Protein AF-A0A965YV04-F1 (afdb_monomer_lite)

Foldseek 3Di:
DPPPVVVVVVVLVVVLVVLVVVLVVCCVVQVVHDCPVSVVSVVVNVCVVVVDDPPQPADPVLVVLQVVQVVCVVVVNLPDARPPQDPPHPCSVVSVVSNVVSQLVVVVVVQVVVCVVCVVVVNPDDDDDPVHRD

Radius of gyration: 28.56 Å; chains: 1; bounding box: 57×32×83 Å

pL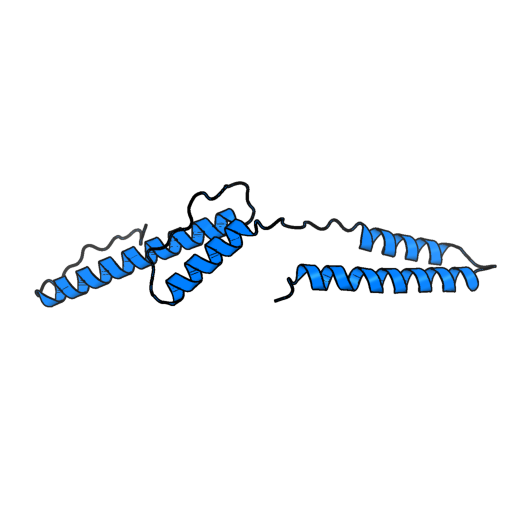DDT: mean 79.26, std 15.1, range [35.72, 96.94]

Secondary structure (DSSP, 8-state):
---HHHHHHHHHHHHHHHHHHHHHHHHHHTTTS-THHHHHHHHHHHHHHHS--------HHHHHHHHHHHHHHHTT-------S--TTSTTHHHHHHHHHHHHHHHHHHHHHHHHHHHHHTT-------TT---

Sequence (134 aa):
MKNSQTRYNAYNLPFLGVMLVLIAVNCFIDFEGSFATSTLLFGVAAGSFFGSRKTMQCDVELYEKTLRVIQEAARGNLEPRIVNIDPNQPMAQIALGINDLLDQMEALMRETKTSIESASQGKTYRNIFNEGFR

Structure (mmCIF, N/CA/C/O backbone):
data_AF-A0A965YV04-F1
#
_entry.id   AF-A0A965YV04-F1
#
loop_
_atom_site.group_PDB
_atom_site.id
_atom_site.type_symbol
_atom_site.label_atom_id
_atom_site.label_alt_id
_atom_site.label_comp_id
_atom_site.label_asym_id
_atom_site.label_entity_id
_atom_site.label_seq_id
_atom_site.pdbx_PDB_ins_code
_atom_site.Cartn_x
_atom_site.Cartn_y
_atom_site.Cartn_z
_atom_site.occupancy
_atom_site.B_iso_or_equiv
_atom_site.auth_seq_id
_atom_site.auth_comp_id
_atom_site.auth_asym_id
_atom_site.auth_atom_id
_atom_site.pdbx_PDB_model_num
ATOM 1 N N . MET A 1 1 ? -5.643 5.157 -18.660 1.00 41.78 1 MET A N 1
ATOM 2 C CA . MET A 1 1 ? -4.490 6.078 -18.518 1.00 41.78 1 MET A CA 1
ATOM 3 C C . MET A 1 1 ? -3.279 5.417 -19.168 1.00 41.78 1 MET A C 1
ATOM 5 O O . MET A 1 1 ? -2.952 4.304 -18.783 1.00 41.78 1 MET A O 1
ATOM 9 N N . LYS A 1 2 ? -2.677 6.010 -20.211 1.00 35.72 2 LYS A N 1
ATOM 10 C CA . LYS A 1 2 ? -1.498 5.418 -20.877 1.00 35.72 2 LYS A CA 1
ATOM 11 C C . LYS A 1 2 ? -0.319 5.420 -19.900 1.00 35.72 2 LYS A C 1
ATOM 13 O O . LYS A 1 2 ? 0.084 6.484 -19.440 1.00 35.72 2 LYS A O 1
ATOM 18 N N . ASN A 1 3 ? 0.187 4.227 -19.589 1.00 39.62 3 ASN A N 1
ATOM 19 C CA . ASN A 1 3 ? 1.297 3.982 -18.669 1.00 39.62 3 ASN A CA 1
ATOM 20 C C . ASN A 1 3 ? 2.505 4.861 -19.047 1.00 39.62 3 ASN A C 1
ATOM 22 O O . ASN A 1 3 ? 2.871 4.927 -20.222 1.00 39.62 3 ASN A O 1
ATOM 26 N N . SER A 1 4 ? 3.128 5.537 -18.082 1.00 41.19 4 SER A N 1
ATOM 27 C CA . SER A 1 4 ? 4.279 6.437 -18.268 1.00 41.19 4 SER A CA 1
ATOM 28 C C . SER A 1 4 ? 5.412 5.787 -19.070 1.00 41.19 4 SER A C 1
ATOM 30 O O . SER A 1 4 ? 6.068 6.443 -19.881 1.00 41.19 4 SER A O 1
ATOM 32 N N . GLN A 1 5 ? 5.563 4.466 -18.934 1.00 45.22 5 GLN A N 1
ATOM 33 C CA . GLN A 1 5 ? 6.513 3.665 -19.706 1.00 45.22 5 GLN A CA 1
ATOM 34 C C . GLN A 1 5 ? 6.214 3.663 -21.218 1.00 45.22 5 GLN A C 1
ATOM 36 O O . GLN A 1 5 ? 7.139 3.693 -22.026 1.00 45.22 5 GLN A O 1
ATOM 41 N N . THR A 1 6 ? 4.939 3.719 -21.626 1.00 49.91 6 THR A N 1
ATOM 42 C CA . THR A 1 6 ? 4.550 3.806 -23.049 1.00 49.91 6 THR A CA 1
ATOM 43 C C . THR A 1 6 ? 4.870 5.169 -23.663 1.00 49.91 6 THR A C 1
ATOM 45 O O . THR A 1 6 ? 5.286 5.228 -24.818 1.00 49.91 6 THR A O 1
ATOM 48 N N . ARG A 1 7 ? 4.760 6.264 -22.892 1.00 46.56 7 ARG A N 1
ATOM 49 C CA . ARG A 1 7 ? 5.158 7.609 -23.353 1.00 46.56 7 ARG A CA 1
ATOM 50 C C . ARG A 1 7 ? 6.676 7.734 -23.488 1.00 46.56 7 ARG A C 1
ATOM 52 O O . ARG A 1 7 ? 7.143 8.318 -24.458 1.00 46.56 7 ARG A O 1
ATOM 59 N N . TYR A 1 8 ? 7.433 7.140 -22.563 1.00 51.31 8 TYR A N 1
ATOM 60 C CA . TYR A 1 8 ? 8.893 7.090 -22.648 1.00 51.31 8 TYR A CA 1
ATOM 61 C C . TYR A 1 8 ? 9.357 6.205 -23.822 1.00 51.31 8 TYR A C 1
ATOM 63 O O . TYR A 1 8 ? 10.241 6.566 -24.588 1.00 51.31 8 TYR A O 1
ATOM 71 N N . ASN A 1 9 ? 8.722 5.061 -24.077 1.00 54.66 9 ASN A N 1
ATOM 72 C CA . ASN A 1 9 ? 9.116 4.254 -25.234 1.00 54.66 9 ASN A CA 1
ATOM 73 C C . ASN A 1 9 ? 8.852 4.976 -26.576 1.00 54.66 9 ASN A C 1
ATOM 75 O O . ASN A 1 9 ? 9.635 4.841 -27.513 1.00 54.66 9 ASN A O 1
ATOM 79 N N . ALA A 1 10 ? 7.810 5.812 -26.640 1.00 57.81 10 ALA A N 1
ATOM 80 C CA . ALA A 1 10 ? 7.433 6.547 -27.844 1.00 57.81 10 ALA A CA 1
ATOM 81 C C . ALA A 1 10 ? 8.387 7.691 -28.242 1.00 57.81 10 ALA A C 1
ATOM 83 O O . ALA A 1 10 ? 8.405 8.018 -29.421 1.00 57.81 10 ALA A O 1
ATOM 84 N N . TYR A 1 11 ? 9.182 8.288 -27.334 1.00 64.56 11 TYR A N 1
ATOM 85 C CA . TYR A 1 11 ? 10.153 9.338 -27.722 1.00 64.56 11 TYR A CA 1
ATOM 86 C C . TYR A 1 11 ? 11.467 8.764 -28.279 1.00 64.56 11 TYR A C 1
ATOM 88 O O . TYR A 1 11 ? 12.195 9.461 -28.982 1.00 64.56 11 TYR A O 1
ATOM 96 N N . ASN A 1 12 ? 11.767 7.490 -28.011 1.00 62.81 12 ASN A N 1
ATOM 97 C CA . ASN A 1 12 ? 12.993 6.860 -28.501 1.00 62.81 12 ASN A CA 1
ATOM 98 C C . ASN A 1 12 ? 12.968 6.650 -30.021 1.00 62.81 12 ASN A C 1
ATOM 100 O O . ASN A 1 12 ? 13.993 6.791 -30.680 1.00 62.81 12 ASN A O 1
ATOM 104 N N . LEU A 1 13 ? 11.788 6.372 -30.584 1.00 67.12 13 LEU A N 1
ATOM 105 C CA . LEU A 1 13 ? 11.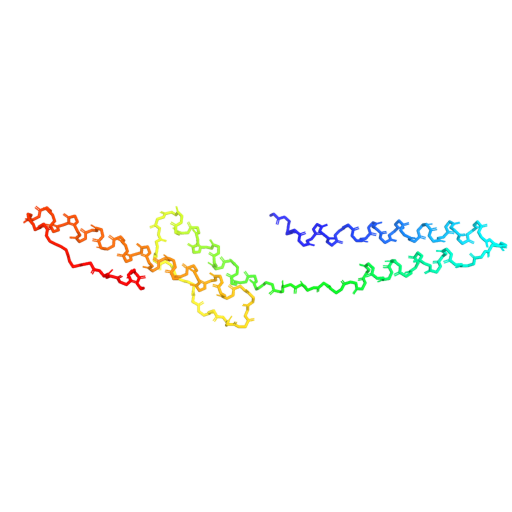591 6.200 -32.022 1.00 67.12 13 LEU A CA 1
ATOM 106 C C . LEU A 1 13 ? 11.859 7.492 -32.832 1.00 67.12 13 LEU A C 1
ATOM 108 O O . LEU A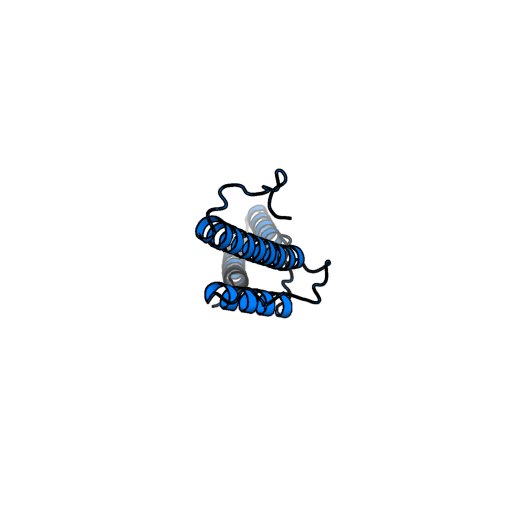 1 13 ? 12.652 7.433 -33.772 1.00 67.12 13 LEU A O 1
ATOM 112 N N . PRO A 1 14 ? 11.295 8.669 -32.479 1.00 72.94 14 PRO A N 1
ATOM 113 C CA . PRO A 1 14 ? 11.637 9.920 -33.150 1.00 72.94 14 PRO A CA 1
ATOM 114 C C . PRO A 1 14 ? 13.074 10.368 -32.855 1.00 72.94 14 PRO A C 1
ATOM 116 O O . PRO A 1 14 ? 13.718 10.909 -33.748 1.00 72.94 14 PRO A O 1
ATOM 119 N N . PHE A 1 15 ? 13.616 10.106 -31.658 1.00 73.50 15 PHE A N 1
ATOM 120 C CA . PHE A 1 15 ? 15.011 10.435 -31.331 1.00 73.50 15 PHE A CA 1
ATOM 121 C C . PHE A 1 15 ? 16.015 9.675 -32.215 1.00 73.50 15 PHE A C 1
ATOM 123 O O . PHE A 1 15 ? 16.951 10.274 -32.745 1.00 73.50 15 PHE A O 1
ATOM 130 N N . LEU A 1 16 ? 15.785 8.377 -32.442 1.00 73.00 16 LEU A N 1
ATOM 131 C CA . LEU A 1 16 ? 16.607 7.556 -33.335 1.00 73.00 16 LEU A CA 1
ATOM 132 C C . LEU A 1 16 ? 16.487 8.024 -34.794 1.00 73.00 16 LEU A C 1
ATOM 134 O O . LEU A 1 16 ? 17.494 8.114 -35.494 1.00 73.00 16 LEU A O 1
ATOM 138 N N . GLY A 1 17 ? 15.279 8.406 -35.224 1.00 78.88 17 GLY A N 1
ATOM 139 C CA . GLY A 1 17 ? 15.048 9.000 -36.544 1.00 78.88 17 GLY A CA 1
ATOM 140 C C . GLY A 1 17 ? 15.845 10.289 -36.770 1.00 78.88 17 GLY A C 1
ATOM 141 O O . GLY A 1 17 ? 16.504 10.427 -37.797 1.00 78.88 17 GLY A O 1
ATOM 142 N N . VAL A 1 18 ? 15.856 11.205 -35.795 1.00 81.69 18 VAL A N 1
ATOM 143 C CA . VAL A 1 18 ? 16.636 12.455 -35.874 1.00 81.69 18 VAL A CA 1
ATOM 144 C C . VAL A 1 18 ? 18.143 12.174 -35.917 1.00 81.69 18 VAL A C 1
ATOM 146 O O . VAL A 1 18 ? 18.851 12.785 -36.717 1.00 81.69 18 VAL A O 1
ATOM 149 N N . MET A 1 19 ? 18.639 11.223 -35.119 1.00 76.81 19 MET A N 1
ATOM 150 C CA . MET A 1 19 ? 20.059 10.843 -35.131 1.00 76.81 19 MET A CA 1
ATOM 151 C C . MET A 1 19 ? 20.499 10.236 -36.470 1.00 76.81 19 MET A C 1
ATOM 153 O O . MET A 1 19 ? 21.566 10.589 -36.968 1.00 76.81 19 MET A O 1
ATOM 157 N N . LEU A 1 20 ? 19.679 9.385 -37.096 1.00 79.19 20 LEU A N 1
ATOM 158 C CA . LEU A 1 20 ? 19.986 8.819 -38.416 1.00 79.19 20 LEU A CA 1
ATOM 159 C C . LEU A 1 20 ? 20.035 9.886 -39.517 1.00 79.19 20 LEU A C 1
ATOM 161 O O . LEU A 1 20 ? 20.921 9.837 -40.368 1.00 79.19 20 LEU A O 1
ATOM 165 N N . VAL A 1 21 ? 19.127 10.867 -39.483 1.00 83.50 21 VAL A N 1
ATOM 166 C CA . VAL A 1 21 ? 19.137 11.990 -40.435 1.00 83.50 21 VAL A CA 1
ATOM 167 C C . VAL A 1 21 ? 20.405 12.827 -40.272 1.00 83.50 21 VAL A C 1
ATOM 169 O O . VAL A 1 21 ? 21.048 13.151 -41.266 1.00 83.50 21 VAL A O 1
ATOM 172 N N . LEU A 1 22 ? 20.814 13.128 -39.035 1.00 78.88 22 LEU A N 1
ATOM 173 C CA . LEU A 1 22 ? 22.053 13.866 -38.776 1.00 78.88 22 LEU A CA 1
ATOM 174 C C . LEU A 1 22 ? 23.289 13.099 -39.263 1.00 78.88 22 LEU A C 1
ATOM 176 O O . LEU A 1 22 ? 24.161 13.703 -39.882 1.00 78.88 22 LEU A O 1
ATOM 180 N N . ILE A 1 23 ? 23.353 11.783 -39.048 1.00 79.44 23 ILE A N 1
ATOM 181 C CA . ILE A 1 23 ? 24.451 10.943 -39.553 1.00 79.44 23 ILE A CA 1
ATOM 182 C C . ILE A 1 23 ? 24.489 10.960 -41.090 1.00 79.44 23 ILE A C 1
ATOM 184 O O . ILE A 1 23 ? 25.557 11.142 -41.667 1.00 79.44 23 ILE A O 1
ATOM 188 N N . ALA A 1 24 ? 23.340 10.832 -41.763 1.00 79.94 24 ALA A N 1
ATOM 189 C CA . ALA A 1 24 ? 23.265 10.857 -43.226 1.00 79.94 24 ALA A CA 1
ATOM 190 C C . ALA A 1 24 ? 23.688 12.213 -43.821 1.00 79.94 24 ALA A C 1
ATOM 192 O O . ALA A 1 24 ? 24.411 12.249 -44.815 1.00 79.94 24 ALA A O 1
ATOM 193 N N . VAL A 1 25 ? 23.284 13.322 -43.192 1.00 81.12 25 VAL A N 1
ATOM 194 C CA . VAL A 1 25 ? 23.680 14.678 -43.607 1.00 81.12 25 VAL A CA 1
ATOM 195 C C . VAL A 1 25 ? 25.184 14.891 -43.433 1.00 81.12 25 VAL A C 1
ATOM 197 O O . VAL A 1 25 ? 25.826 15.386 -44.355 1.00 81.12 25 VAL A O 1
ATOM 200 N N . ASN A 1 26 ? 25.766 14.472 -42.303 1.00 72.25 26 ASN A N 1
ATOM 201 C CA . ASN A 1 26 ? 27.218 14.567 -42.099 1.00 72.25 26 ASN A CA 1
ATOM 202 C C . ASN A 1 26 ? 27.980 13.691 -43.106 1.00 72.25 26 ASN A C 1
ATOM 204 O O . ASN A 1 26 ? 28.939 14.153 -43.707 1.00 72.25 26 ASN A O 1
ATOM 208 N N . CYS A 1 27 ? 27.502 12.477 -43.393 1.00 71.38 27 CYS A N 1
ATOM 209 C CA . CYS A 1 27 ? 28.124 11.595 -44.383 1.00 71.38 27 CYS A CA 1
ATOM 210 C C . CYS A 1 27 ? 28.095 12.173 -45.814 1.00 71.38 27 CYS A C 1
ATOM 212 O O . CYS A 1 27 ? 29.011 11.922 -46.592 1.00 71.38 27 CYS A O 1
ATOM 214 N N . PHE A 1 28 ? 27.073 12.968 -46.155 1.00 73.62 28 PHE A N 1
ATOM 215 C CA . PHE A 1 28 ? 26.982 13.654 -47.448 1.00 73.62 28 PHE A CA 1
ATOM 216 C C . PHE A 1 28 ? 27.903 14.882 -47.543 1.00 73.62 28 PHE A C 1
ATOM 218 O O . PHE A 1 28 ? 28.458 15.148 -48.606 1.00 73.62 28 PHE A O 1
ATOM 225 N N . ILE A 1 29 ? 28.068 15.630 -46.447 1.00 72.50 29 ILE A N 1
ATOM 226 C CA . ILE A 1 29 ? 28.917 16.834 -46.394 1.00 72.50 29 ILE A CA 1
ATOM 227 C C . ILE A 1 29 ? 30.408 16.464 -46.291 1.00 72.50 29 ILE A C 1
ATOM 229 O O . ILE A 1 29 ? 31.243 17.111 -46.917 1.00 72.50 29 ILE A O 1
ATOM 233 N N . ASP A 1 30 ? 30.745 15.397 -45.565 1.00 61.91 30 ASP A N 1
ATOM 234 C CA . ASP A 1 30 ? 32.123 14.973 -45.278 1.00 61.91 30 ASP A CA 1
ATOM 235 C C . ASP A 1 30 ? 32.748 14.086 -46.380 1.00 61.91 30 ASP A C 1
ATOM 237 O O . ASP A 1 30 ? 33.687 13.342 -46.103 1.00 61.91 30 ASP A O 1
ATOM 241 N N . PHE A 1 31 ? 32.291 14.152 -47.639 1.00 59.53 31 PHE A N 1
ATOM 242 C CA . PHE A 1 31 ? 32.813 13.302 -48.732 1.00 59.53 31 PHE A CA 1
ATOM 243 C C . PHE A 1 31 ? 3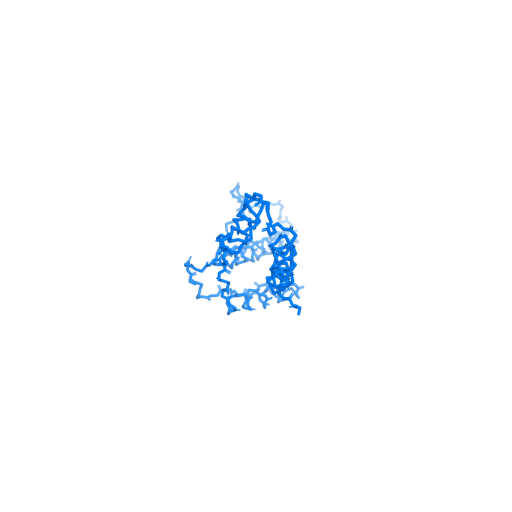4.328 13.501 -49.021 1.00 59.53 31 PHE A C 1
ATOM 245 O O . PHE A 1 31 ? 34.943 12.655 -49.663 1.00 59.53 31 PHE A O 1
ATOM 252 N N . GLU A 1 32 ? 34.953 14.558 -48.479 1.00 58.12 32 GLU A N 1
ATOM 253 C CA . GLU A 1 32 ? 36.419 14.764 -48.413 1.00 58.12 32 GLU A CA 1
ATOM 254 C C . GLU A 1 32 ? 36.962 14.991 -46.973 1.00 58.12 32 GLU A C 1
ATOM 256 O O . GLU A 1 32 ? 38.145 15.278 -46.785 1.00 58.12 32 GLU A O 1
ATOM 261 N N . GLY A 1 33 ? 36.116 14.887 -45.939 1.00 61.19 33 GLY A N 1
ATOM 262 C CA . GLY A 1 33 ? 36.400 15.285 -44.551 1.00 61.19 33 GLY A CA 1
ATOM 263 C C . GLY A 1 33 ? 36.778 14.146 -43.589 1.00 61.19 33 GLY A C 1
ATOM 264 O O . GLY A 1 33 ? 36.800 12.966 -43.931 1.00 61.19 33 GLY A O 1
ATOM 265 N N . SER A 1 34 ? 37.087 14.502 -42.334 1.00 64.12 34 SER A N 1
ATOM 266 C CA . SER A 1 34 ? 37.470 13.546 -41.281 1.00 64.12 34 SER A CA 1
ATOM 267 C C . SER A 1 34 ? 36.257 12.794 -40.718 1.00 64.12 34 SER A C 1
ATOM 269 O O . SER A 1 34 ? 35.367 13.392 -40.122 1.00 64.12 34 SER A O 1
ATOM 271 N N . PHE A 1 35 ? 36.278 11.459 -40.798 1.00 65.69 35 PHE A N 1
ATOM 272 C CA . PHE A 1 35 ? 35.219 10.535 -40.344 1.00 65.69 35 PHE A CA 1
ATOM 273 C C . PHE A 1 35 ? 34.920 10.559 -38.819 1.00 65.69 35 PHE A C 1
ATOM 275 O O . PHE A 1 35 ? 34.051 9.836 -38.313 1.00 65.69 35 PHE A O 1
ATOM 282 N N . ALA A 1 36 ? 35.641 11.380 -38.050 1.00 72.81 36 ALA A N 1
ATOM 283 C CA . ALA A 1 36 ? 35.562 11.435 -36.592 1.00 72.81 36 ALA A CA 1
ATOM 284 C C . ALA A 1 36 ? 34.184 11.891 -36.065 1.00 72.81 36 ALA A C 1
ATOM 286 O O . ALA A 1 36 ? 33.691 11.343 -35.077 1.00 72.81 36 ALA A O 1
ATOM 287 N N . THR A 1 37 ? 33.538 12.852 -36.733 1.00 70.31 37 THR A N 1
ATOM 288 C CA . THR A 1 37 ? 32.225 13.412 -36.347 1.00 70.31 37 THR A CA 1
ATOM 289 C C . THR A 1 37 ? 31.109 12.369 -36.451 1.00 70.31 37 THR A C 1
ATOM 291 O O . THR A 1 37 ? 30.337 12.177 -35.509 1.00 70.31 37 THR A O 1
ATOM 294 N N . SER A 1 38 ? 31.079 11.626 -37.558 1.00 70.19 38 SER A N 1
ATOM 295 C CA . SER A 1 38 ? 30.098 10.566 -37.817 1.00 70.19 38 SER A CA 1
ATOM 296 C C . SER A 1 38 ? 30.230 9.393 -36.837 1.00 70.19 38 SER A C 1
ATOM 298 O O . SER A 1 38 ? 29.226 8.869 -36.348 1.00 70.19 38 SER A O 1
ATOM 300 N N . THR A 1 39 ? 31.464 9.025 -36.474 1.00 73.81 39 THR A N 1
ATOM 301 C CA . THR A 1 39 ? 31.732 7.942 -35.509 1.00 73.81 39 THR A CA 1
ATOM 302 C C . THR A 1 39 ? 31.237 8.293 -34.100 1.00 73.81 39 THR A C 1
ATOM 304 O O . THR A 1 39 ? 30.641 7.452 -33.422 1.00 73.81 39 THR A O 1
ATOM 307 N N . LEU A 1 40 ? 31.425 9.545 -33.664 1.00 77.12 40 LEU A N 1
ATOM 308 C CA . LEU A 1 40 ? 30.940 10.019 -32.364 1.00 77.12 40 LEU A CA 1
ATOM 309 C C . LEU A 1 40 ? 29.408 10.012 -32.279 1.00 77.12 40 LEU A C 1
ATOM 311 O O . LEU A 1 40 ? 28.856 9.529 -31.289 1.00 77.12 40 LEU A O 1
ATOM 315 N N . LEU A 1 41 ? 28.715 10.486 -33.321 1.00 76.69 41 LEU A N 1
ATOM 316 C CA . LEU A 1 41 ? 27.246 10.482 -33.365 1.00 76.69 41 LEU A CA 1
ATOM 317 C C . LEU A 1 41 ? 26.674 9.060 -33.316 1.00 76.69 41 LEU A C 1
ATOM 319 O O . LEU A 1 41 ? 25.706 8.810 -32.595 1.00 76.69 41 LEU A O 1
ATOM 323 N N . PHE A 1 42 ? 27.303 8.112 -34.015 1.00 78.50 42 PHE A N 1
ATOM 324 C CA . PHE A 1 42 ? 26.907 6.707 -33.957 1.00 78.50 42 PHE A CA 1
ATOM 325 C C . PHE A 1 42 ? 27.088 6.116 -32.550 1.00 78.50 42 PHE A C 1
ATOM 327 O O . PHE A 1 42 ? 26.190 5.438 -32.050 1.00 78.50 42 PHE A O 1
ATOM 334 N N . GLY A 1 43 ? 28.202 6.423 -31.875 1.00 79.25 43 GLY A N 1
ATOM 335 C CA . GLY A 1 43 ? 28.453 5.993 -30.495 1.00 79.25 43 GLY A CA 1
ATOM 336 C C . GLY A 1 43 ? 27.412 6.521 -29.500 1.00 79.25 43 GLY A C 1
ATOM 337 O O . GLY A 1 43 ? 26.919 5.765 -28.661 1.00 79.25 43 GLY A O 1
ATOM 338 N N . VAL A 1 44 ? 27.012 7.791 -29.630 1.00 79.31 44 VAL A N 1
ATOM 339 C CA . VAL A 1 44 ? 25.958 8.402 -28.797 1.00 79.31 44 VAL A CA 1
ATOM 340 C C . VAL A 1 44 ? 24.589 7.776 -29.076 1.00 79.31 44 VAL A C 1
ATOM 342 O O . VAL A 1 44 ? 23.844 7.484 -28.134 1.00 79.31 44 VAL A O 1
ATOM 345 N N . ALA A 1 45 ? 24.258 7.524 -30.346 1.00 76.38 45 ALA A N 1
ATOM 346 C CA . ALA A 1 45 ? 23.009 6.870 -30.731 1.00 76.38 45 ALA A CA 1
ATOM 347 C C . ALA A 1 45 ? 22.941 5.425 -30.204 1.00 76.38 45 ALA A C 1
ATOM 349 O O . ALA A 1 45 ? 21.946 5.039 -29.585 1.00 76.38 45 ALA A O 1
ATOM 350 N N . ALA A 1 46 ? 24.018 4.652 -30.371 1.00 75.00 46 ALA A N 1
ATOM 351 C CA . ALA A 1 46 ? 24.118 3.281 -29.879 1.00 75.00 46 ALA A CA 1
ATOM 352 C C . ALA A 1 46 ? 24.045 3.218 -28.344 1.00 75.00 46 ALA A C 1
ATOM 354 O O . ALA A 1 46 ? 23.286 2.415 -27.801 1.00 75.00 46 ALA A O 1
ATOM 355 N N . GLY A 1 47 ? 24.759 4.103 -27.640 1.00 75.44 47 GLY A N 1
ATOM 356 C CA . GLY A 1 47 ? 24.730 4.186 -26.177 1.00 75.44 47 GLY A CA 1
ATOM 357 C C . GLY A 1 47 ? 23.360 4.588 -25.622 1.00 75.44 47 GLY A C 1
ATOM 358 O O . GLY A 1 47 ? 22.905 4.021 -24.630 1.00 75.44 47 GLY A O 1
ATOM 359 N N . SER A 1 48 ? 22.656 5.500 -26.298 1.00 71.81 48 SER A N 1
ATOM 360 C CA . SER A 1 48 ? 21.292 5.903 -25.921 1.00 71.81 48 SER A CA 1
ATOM 361 C C . SER A 1 48 ? 20.266 4.785 -26.147 1.00 71.81 48 SER A C 1
ATOM 363 O O . SER A 1 48 ? 19.269 4.712 -25.431 1.00 71.81 48 SER A O 1
ATOM 365 N N . PHE A 1 49 ? 20.509 3.900 -27.120 1.00 69.00 49 PHE A N 1
ATOM 366 C CA . PHE A 1 49 ? 19.622 2.778 -27.435 1.00 69.00 49 PHE A CA 1
ATOM 367 C C . PHE A 1 49 ? 19.876 1.541 -26.559 1.00 69.00 49 PHE A C 1
ATOM 369 O O . PHE A 1 49 ? 18.925 0.894 -26.125 1.00 69.00 49 PHE A O 1
ATOM 376 N N . PHE A 1 50 ? 21.144 1.238 -26.259 1.00 66.19 50 PHE A N 1
ATOM 377 C CA . PHE A 1 50 ? 21.547 0.114 -25.401 1.00 66.19 50 PHE A CA 1
ATOM 378 C C . PHE A 1 50 ? 21.620 0.456 -23.908 1.00 66.19 50 PHE A C 1
ATOM 380 O O . PHE A 1 50 ? 21.842 -0.443 -23.095 1.00 66.19 50 PHE A O 1
ATOM 387 N N . GLY A 1 51 ? 21.416 1.722 -23.527 1.00 63.06 51 GLY A N 1
ATOM 388 C CA . GLY A 1 51 ? 21.305 2.153 -22.136 1.00 63.06 51 GLY A CA 1
ATOM 389 C C . GLY A 1 51 ? 20.316 1.271 -21.374 1.00 63.06 51 GLY A C 1
ATOM 390 O O . GLY A 1 51 ? 19.109 1.312 -21.617 1.00 63.06 51 GLY A O 1
ATOM 391 N N . SER A 1 52 ? 20.859 0.430 -20.490 1.00 54.44 52 SER A N 1
ATOM 392 C CA . SER A 1 52 ? 20.164 -0.684 -19.846 1.00 54.44 52 SER A CA 1
ATOM 393 C C . SER A 1 52 ? 18.906 -0.209 -19.118 1.00 54.44 52 SER A C 1
ATOM 395 O O . SER A 1 52 ? 18.964 0.401 -18.047 1.00 54.44 52 SER A O 1
ATOM 397 N N . ARG A 1 53 ? 17.740 -0.474 -19.713 1.00 56.31 53 ARG A N 1
ATOM 398 C CA . ARG A 1 53 ? 16.455 -0.220 -19.068 1.00 56.31 53 ARG A CA 1
ATOM 399 C C . ARG A 1 53 ? 16.234 -1.315 -18.041 1.00 56.31 53 ARG A C 1
ATOM 401 O O . ARG A 1 53 ? 15.874 -2.434 -18.394 1.00 56.31 53 ARG A O 1
ATOM 408 N N . LYS A 1 54 ? 16.373 -0.986 -16.757 1.00 51.34 54 LYS A N 1
ATOM 409 C CA . LYS A 1 54 ? 15.741 -1.785 -15.704 1.00 51.34 54 LYS A CA 1
ATOM 410 C C . LYS A 1 54 ? 14.230 -1.593 -15.821 1.00 51.34 54 LYS A C 1
ATOM 412 O O . LYS A 1 54 ? 13.644 -0.726 -15.180 1.00 51.34 54 LYS A O 1
ATOM 417 N N . THR A 1 55 ? 13.598 -2.353 -16.708 1.00 54.19 55 THR A N 1
ATOM 418 C CA . THR A 1 55 ? 12.144 -2.448 -16.757 1.00 54.19 55 THR A CA 1
ATOM 419 C C . THR A 1 55 ? 11.710 -3.293 -15.570 1.00 54.19 55 THR A C 1
ATOM 421 O O . THR A 1 55 ? 11.912 -4.505 -15.561 1.00 54.19 55 THR A O 1
ATOM 424 N N . MET A 1 56 ? 11.163 -2.646 -14.546 1.00 56.06 56 MET A N 1
ATOM 425 C CA . MET A 1 56 ? 10.498 -3.333 -13.444 1.00 56.06 56 MET A CA 1
ATOM 426 C C . MET A 1 56 ? 9.253 -3.995 -14.041 1.00 56.06 56 MET A C 1
ATOM 428 O O . MET A 1 56 ? 8.313 -3.300 -14.432 1.00 56.06 56 MET A O 1
ATOM 432 N N . GLN A 1 57 ? 9.288 -5.318 -14.215 1.00 63.47 57 GLN A N 1
ATOM 433 C CA . GLN A 1 57 ? 8.111 -6.082 -14.614 1.00 63.47 57 GLN A CA 1
ATOM 434 C C . GLN A 1 57 ? 7.127 -6.029 -13.446 1.00 63.47 57 GLN A C 1
ATOM 436 O O . GLN A 1 57 ? 7.329 -6.672 -12.422 1.00 63.47 57 GLN A O 1
ATOM 441 N N . CYS A 1 58 ? 6.122 -5.166 -13.560 1.00 65.00 58 CYS A N 1
ATOM 442 C CA . CYS A 1 58 ? 5.069 -5.064 -12.564 1.00 65.00 58 CYS A CA 1
ATOM 443 C C . CYS A 1 58 ? 4.014 -6.116 -12.898 1.00 65.00 58 CYS A C 1
ATOM 445 O O . CYS A 1 58 ? 3.504 -6.119 -14.021 1.00 65.00 58 CYS A O 1
ATOM 447 N N . ASP A 1 59 ? 3.714 -7.002 -11.952 1.00 80.06 59 ASP A N 1
ATOM 448 C CA . ASP A 1 59 ? 2.614 -7.943 -12.118 1.00 80.06 59 ASP A CA 1
ATOM 449 C C . ASP A 1 59 ? 1.289 -7.169 -12.153 1.00 80.06 59 ASP A C 1
ATOM 451 O O . ASP A 1 59 ? 0.939 -6.439 -11.219 1.00 80.06 59 ASP A O 1
ATOM 455 N N . VAL A 1 60 ? 0.574 -7.305 -13.269 1.00 85.81 60 VAL A N 1
ATOM 456 C CA . VAL A 1 60 ? -0.705 -6.631 -13.504 1.00 85.81 60 VAL A CA 1
ATOM 457 C C . VAL A 1 60 ? -1.758 -7.150 -12.528 1.00 85.81 60 VAL A C 1
ATOM 459 O O . VAL A 1 60 ? -2.563 -6.362 -12.034 1.00 85.81 60 VAL A O 1
ATOM 462 N N . GLU A 1 61 ? -1.718 -8.439 -12.183 1.00 88.19 61 GLU A N 1
ATOM 463 C CA . GLU A 1 61 ? -2.699 -9.038 -11.280 1.00 88.19 61 GLU A CA 1
ATOM 464 C C . GLU A 1 61 ? -2.560 -8.474 -9.860 1.00 88.19 61 GLU A C 1
ATOM 466 O O . GLU A 1 61 ? -3.544 -8.028 -9.258 1.00 88.19 61 GLU A O 1
ATOM 471 N N . LEU A 1 62 ? -1.334 -8.438 -9.327 1.00 90.12 62 LEU A N 1
ATOM 472 C CA . LEU A 1 62 ? -1.073 -7.872 -8.004 1.00 90.12 62 LEU A CA 1
ATOM 473 C C . LEU A 1 62 ? -1.394 -6.372 -7.956 1.00 90.12 62 LEU A C 1
ATOM 475 O O . LEU A 1 62 ? -1.955 -5.892 -6.965 1.00 90.12 62 LEU A O 1
ATOM 479 N N . TYR A 1 63 ? -1.097 -5.634 -9.030 1.00 90.81 63 TYR A N 1
ATOM 480 C CA . TYR A 1 63 ? -1.466 -4.224 -9.153 1.00 90.81 63 TYR A CA 1
ATOM 481 C C . TYR A 1 63 ? -2.984 -4.018 -9.060 1.00 90.81 63 TYR A C 1
ATOM 483 O O . TYR A 1 63 ? -3.444 -3.195 -8.266 1.00 90.81 63 TYR A O 1
ATOM 491 N N . GLU A 1 64 ? -3.771 -4.776 -9.826 1.00 92.06 64 GLU A N 1
ATOM 492 C CA . GLU A 1 64 ? -5.231 -4.650 -9.834 1.00 92.06 64 GLU A CA 1
ATOM 493 C C . GLU A 1 64 ? -5.855 -5.031 -8.487 1.00 92.06 64 GLU A C 1
ATOM 495 O O . GLU A 1 64 ? -6.740 -4.322 -7.996 1.00 92.06 64 GLU A O 1
ATOM 500 N N . LYS A 1 65 ? -5.361 -6.100 -7.846 1.00 93.12 65 LYS A N 1
ATOM 501 C CA . LYS A 1 65 ? -5.790 -6.491 -6.492 1.00 93.12 65 LYS A CA 1
ATOM 502 C C . LYS A 1 65 ? -5.508 -5.387 -5.478 1.00 93.12 65 LYS A C 1
ATOM 504 O O . LYS A 1 65 ? -6.406 -5.002 -4.731 1.00 93.12 65 LYS A O 1
ATOM 509 N N . THR A 1 66 ? -4.290 -4.847 -5.489 1.00 94.31 66 THR A N 1
ATOM 510 C CA . THR A 1 66 ? -3.881 -3.763 -4.584 1.00 94.31 66 THR A CA 1
ATOM 511 C C . THR A 1 66 ? -4.746 -2.523 -4.795 1.00 94.31 66 THR A C 1
ATOM 513 O O . THR A 1 66 ? -5.248 -1.939 -3.836 1.00 94.31 66 THR A O 1
ATOM 516 N N . LEU A 1 67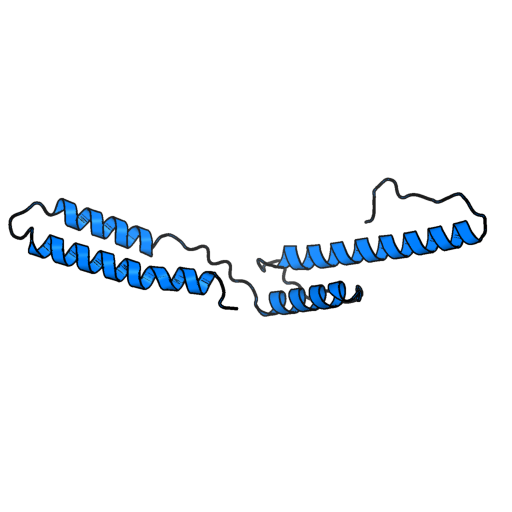 ? -4.992 -2.152 -6.055 1.00 95.00 67 LEU A N 1
ATOM 517 C CA . LEU A 1 67 ? -5.837 -1.011 -6.394 1.00 95.00 67 LEU A CA 1
ATOM 518 C C . LEU A 1 67 ? -7.275 -1.196 -5.892 1.00 95.00 67 LEU A C 1
ATOM 520 O O . LEU A 1 67 ? -7.849 -0.256 -5.343 1.00 95.00 67 LEU A O 1
ATOM 524 N N . ARG A 1 68 ? -7.849 -2.396 -6.043 1.00 95.56 68 ARG A N 1
ATOM 525 C CA . ARG A 1 68 ? -9.194 -2.708 -5.539 1.00 95.56 68 ARG A CA 1
ATOM 526 C C . ARG A 1 68 ? -9.270 -2.565 -4.019 1.00 95.56 68 ARG A C 1
ATOM 528 O O . ARG A 1 68 ? -10.202 -1.938 -3.529 1.00 95.56 68 ARG A O 1
ATOM 535 N N . VAL A 1 69 ? -8.300 -3.114 -3.288 1.00 96.62 69 VAL A N 1
ATOM 536 C CA . VAL A 1 69 ? -8.267 -3.027 -1.818 1.00 96.62 69 VAL A CA 1
ATOM 537 C C . VAL A 1 69 ? -8.192 -1.570 -1.359 1.00 96.62 69 VAL A C 1
ATOM 539 O O . VAL A 1 69 ? -8.961 -1.162 -0.496 1.00 96.62 69 VAL A O 1
ATOM 542 N N . ILE A 1 70 ? -7.355 -0.750 -2.001 1.00 96.19 70 ILE A N 1
ATOM 543 C CA . ILE A 1 70 ? -7.265 0.686 -1.697 1.00 96.19 70 ILE A CA 1
ATOM 544 C C . ILE A 1 70 ? -8.592 1.409 -1.978 1.00 96.19 70 ILE A C 1
ATOM 546 O O . ILE A 1 70 ? -8.996 2.275 -1.206 1.00 96.19 70 ILE A O 1
ATOM 550 N N . GLN A 1 71 ? -9.287 1.070 -3.067 1.00 96.94 71 GLN A N 1
ATOM 551 C CA . GLN A 1 71 ? -10.587 1.670 -3.390 1.00 96.94 71 GLN A CA 1
ATOM 552 C C . GLN A 1 71 ? -11.669 1.319 -2.364 1.00 96.94 71 GLN A C 1
ATOM 554 O O . GLN A 1 71 ? -12.482 2.177 -2.026 1.00 96.94 71 GLN A O 1
ATOM 559 N N . GLU A 1 72 ? -11.674 0.086 -1.862 1.00 96.81 72 GLU A N 1
ATOM 560 C CA . GLU A 1 72 ? -12.584 -0.333 -0.795 1.00 96.81 72 GLU A CA 1
ATOM 561 C C . GLU A 1 72 ? -12.247 0.362 0.530 1.00 96.81 72 GLU A C 1
ATOM 563 O O . GLU A 1 72 ? -13.137 0.934 1.163 1.00 96.81 72 GLU A O 1
ATOM 568 N N . ALA A 1 73 ? -10.962 0.449 0.881 1.00 95.69 73 ALA A N 1
ATOM 569 C CA . ALA A 1 73 ? -10.509 1.181 2.061 1.00 95.69 73 ALA A CA 1
ATOM 570 C C . ALA A 1 73 ? -10.895 2.668 2.003 1.00 95.69 73 ALA A C 1
ATOM 572 O O . ALA A 1 73 ? -11.376 3.228 2.986 1.00 95.69 73 ALA A O 1
ATOM 573 N N . ALA A 1 74 ? -10.786 3.301 0.830 1.00 94.94 74 ALA A N 1
ATOM 574 C CA . ALA A 1 74 ? -11.214 4.685 0.617 1.00 94.94 74 ALA A CA 1
ATOM 575 C C . ALA A 1 74 ? -12.730 4.893 0.802 1.00 94.94 74 ALA A C 1
ATOM 577 O O . ALA A 1 74 ? -13.171 6.010 1.070 1.00 94.94 74 ALA A O 1
ATOM 578 N N . ARG A 1 75 ? -13.533 3.830 0.676 1.00 96.31 75 ARG A N 1
ATOM 579 C CA . ARG A 1 75 ? -14.979 3.830 0.961 1.00 96.31 75 ARG A CA 1
ATOM 580 C C . ARG A 1 75 ? -15.301 3.476 2.417 1.00 96.31 75 ARG A C 1
ATOM 582 O O . ARG A 1 75 ? -16.474 3.402 2.768 1.00 96.31 75 ARG A O 1
ATOM 589 N N . GLY A 1 76 ? -14.283 3.267 3.252 1.00 92.50 76 GLY A N 1
ATOM 590 C CA . GLY A 1 76 ? -14.423 2.879 4.655 1.00 92.50 76 GLY A CA 1
ATOM 591 C C . GLY A 1 76 ? -14.511 1.369 4.888 1.00 92.50 76 GLY A C 1
ATOM 592 O O . GLY A 1 76 ? -14.689 0.953 6.029 1.00 92.50 76 GLY A O 1
ATOM 593 N N . ASN A 1 77 ? -14.373 0.546 3.844 1.00 94.69 77 ASN A N 1
ATOM 594 C CA . ASN A 1 77 ? -14.308 -0.904 3.983 1.00 94.69 77 ASN A CA 1
ATOM 595 C C . ASN A 1 77 ? -12.849 -1.344 4.177 1.00 94.69 77 ASN A C 1
ATOM 597 O O . ASN A 1 77 ? -12.099 -1.481 3.211 1.00 94.69 77 ASN A O 1
ATOM 601 N N . LEU A 1 78 ? -12.451 -1.545 5.434 1.00 93.50 78 LEU A N 1
ATOM 602 C CA . LEU A 1 78 ? -11.084 -1.920 5.813 1.00 93.50 78 LEU A CA 1
ATOM 603 C C . LEU A 1 78 ? -10.883 -3.433 5.952 1.00 93.50 78 LEU A C 1
ATOM 605 O O . LEU A 1 78 ? -9.804 -3.847 6.347 1.00 93.50 78 LEU A O 1
ATOM 609 N N . GLU A 1 79 ? -11.882 -4.263 5.654 1.00 93.06 79 GLU A N 1
ATOM 610 C CA . GLU A 1 79 ? -11.777 -5.728 5.753 1.00 93.06 79 GLU A CA 1
ATOM 611 C C . GLU A 1 79 ? -10.971 -6.397 4.619 1.00 93.06 79 GLU A C 1
ATOM 613 O O . GLU A 1 79 ? -10.316 -7.409 4.877 1.00 93.06 79 GLU A O 1
ATOM 618 N N . PRO A 1 80 ? -10.975 -5.900 3.362 1.00 95.19 80 PRO A N 1
ATOM 619 C CA . PRO A 1 80 ? -10.257 -6.557 2.280 1.00 95.19 80 PRO A CA 1
ATOM 620 C C . PRO A 1 80 ? -8.754 -6.653 2.549 1.00 95.19 80 PRO A C 1
ATOM 622 O O . PRO A 1 80 ? -8.113 -5.701 2.996 1.00 95.19 80 PRO A O 1
ATOM 625 N N . ARG A 1 81 ? -8.173 -7.809 2.221 1.00 95.12 81 ARG A N 1
ATOM 626 C CA . ARG A 1 81 ? -6.733 -8.068 2.315 1.00 95.12 81 ARG A CA 1
ATOM 627 C C . ARG A 1 81 ? -6.195 -8.594 0.995 1.00 95.12 81 ARG A C 1
ATOM 629 O O . ARG A 1 81 ? -6.873 -9.322 0.266 1.00 95.12 81 ARG A O 1
ATOM 636 N N . ILE A 1 82 ? -4.956 -8.228 0.695 1.00 94.62 82 ILE A N 1
ATOM 637 C CA . ILE A 1 82 ? -4.222 -8.723 -0.465 1.00 94.62 82 ILE A CA 1
ATOM 638 C C . ILE A 1 82 ? -3.568 -10.046 -0.056 1.00 94.62 82 ILE A C 1
ATOM 640 O O . ILE A 1 82 ? -2.675 -10.066 0.785 1.00 94.62 82 ILE A O 1
ATOM 644 N N . VAL A 1 83 ? -4.032 -11.159 -0.623 1.00 92.25 83 VAL A N 1
ATOM 645 C CA . VAL A 1 83 ? -3.561 -12.517 -0.292 1.00 92.25 83 VAL A CA 1
ATOM 646 C C . VAL A 1 83 ? -2.814 -13.152 -1.463 1.00 92.25 83 VAL A C 1
ATOM 648 O O . VAL A 1 83 ? -2.955 -12.709 -2.604 1.00 92.25 83 VAL A O 1
ATOM 651 N N . ASN A 1 84 ? -2.057 -14.220 -1.186 1.00 90.75 84 ASN A N 1
ATOM 652 C CA . ASN A 1 84 ? -1.246 -14.949 -2.171 1.00 90.75 84 ASN A CA 1
ATOM 653 C C . ASN A 1 84 ? -0.236 -14.040 -2.896 1.00 90.75 84 ASN A C 1
ATOM 655 O O . ASN A 1 84 ? -0.159 -14.032 -4.122 1.00 90.75 84 ASN A O 1
ATOM 659 N N . ILE A 1 85 ? 0.508 -13.246 -2.123 1.00 89.62 85 ILE A N 1
ATOM 660 C CA . ILE A 1 85 ? 1.548 -12.349 -2.635 1.00 89.62 85 ILE A CA 1
ATOM 661 C C . ILE A 1 85 ? 2.830 -13.165 -2.845 1.00 89.62 85 ILE A C 1
ATOM 663 O O . ILE A 1 85 ? 3.352 -13.743 -1.892 1.00 89.62 85 ILE A O 1
ATOM 667 N N . ASP A 1 86 ? 3.350 -13.205 -4.073 1.00 86.94 86 ASP A N 1
ATOM 668 C CA . ASP A 1 86 ? 4.661 -13.801 -4.353 1.00 86.94 86 ASP A CA 1
ATOM 669 C C . ASP A 1 86 ? 5.773 -12.825 -3.922 1.00 86.94 86 ASP A C 1
ATOM 671 O O . ASP A 1 86 ? 5.860 -11.725 -4.477 1.00 86.94 86 ASP A O 1
ATOM 675 N N . PRO A 1 87 ? 6.641 -13.191 -2.959 1.00 83.44 87 PRO A N 1
ATOM 676 C CA . PRO A 1 87 ? 7.688 -12.307 -2.441 1.00 83.44 87 PRO A CA 1
ATOM 677 C C . PRO A 1 87 ? 8.728 -11.895 -3.492 1.00 83.44 87 PRO A C 1
ATOM 679 O O . PRO A 1 87 ? 9.435 -10.908 -3.289 1.00 83.44 87 PRO A O 1
ATOM 682 N N . ASN A 1 88 ? 8.826 -12.614 -4.614 1.00 84.00 88 ASN A N 1
ATOM 683 C CA . ASN A 1 88 ? 9.758 -12.285 -5.693 1.00 84.00 88 ASN A CA 1
ATOM 684 C C . ASN A 1 88 ? 9.243 -11.161 -6.602 1.00 84.00 88 ASN A C 1
ATOM 686 O O . ASN A 1 88 ? 9.995 -10.640 -7.431 1.00 84.00 88 ASN A O 1
ATOM 690 N N . GLN A 1 89 ? 7.971 -10.776 -6.469 1.00 83.12 89 GLN A N 1
ATOM 691 C CA . GLN A 1 89 ? 7.395 -9.734 -7.301 1.00 83.12 89 GLN A CA 1
ATOM 692 C C . GLN A 1 89 ? 7.821 -8.339 -6.832 1.00 83.12 89 GLN A C 1
ATOM 694 O O . GLN A 1 89 ? 7.773 -8.039 -5.637 1.00 83.12 89 GLN A O 1
ATOM 699 N N . PRO A 1 90 ? 8.141 -7.414 -7.756 1.00 82.75 90 PRO A N 1
ATOM 700 C CA . PRO A 1 90 ? 8.605 -6.080 -7.376 1.00 82.75 90 PRO A CA 1
ATOM 701 C C . PRO A 1 90 ? 7.592 -5.257 -6.559 1.00 82.75 90 PRO A C 1
ATOM 703 O O . PRO A 1 90 ? 7.986 -4.349 -5.833 1.00 82.75 90 PRO A O 1
ATOM 706 N N . MET A 1 91 ? 6.295 -5.569 -6.668 1.00 86.50 91 MET A N 1
ATOM 707 C CA . MET A 1 91 ? 5.203 -4.887 -5.958 1.00 86.50 91 MET A CA 1
ATOM 708 C C . MET A 1 91 ? 4.827 -5.574 -4.628 1.00 86.50 91 MET A C 1
ATOM 710 O O . MET A 1 91 ? 3.999 -5.052 -3.884 1.00 86.50 91 MET A O 1
ATOM 714 N N . ALA A 1 92 ? 5.435 -6.719 -4.297 1.00 90.88 92 ALA A N 1
ATOM 715 C CA . ALA A 1 92 ? 5.072 -7.524 -3.130 1.00 90.88 92 ALA A CA 1
ATOM 716 C C . ALA A 1 92 ? 5.177 -6.746 -1.814 1.00 90.88 92 ALA A C 1
ATOM 718 O O . ALA A 1 92 ? 4.262 -6.781 -0.996 1.00 90.88 92 ALA A O 1
ATOM 719 N N . GLN A 1 93 ? 6.255 -5.977 -1.642 1.00 91.81 93 GLN A N 1
ATOM 720 C CA . GLN A 1 93 ? 6.461 -5.157 -0.444 1.00 91.81 93 GLN A CA 1
ATOM 721 C C . GLN A 1 93 ? 5.390 -4.074 -0.288 1.00 91.81 93 GLN A C 1
ATOM 723 O O . GLN A 1 93 ? 4.989 -3.763 0.828 1.00 91.81 93 GLN A O 1
ATOM 728 N N . ILE A 1 94 ? 4.897 -3.522 -1.401 1.00 92.62 94 ILE A N 1
ATOM 729 C CA . ILE A 1 94 ? 3.827 -2.523 -1.367 1.00 92.62 94 ILE A CA 1
ATOM 730 C C . ILE A 1 94 ? 2.514 -3.189 -0.963 1.00 92.62 94 ILE A C 1
ATOM 732 O O . ILE A 1 94 ? 1.818 -2.673 -0.098 1.00 92.62 94 ILE A O 1
ATOM 736 N N . ALA A 1 95 ? 2.190 -4.346 -1.543 1.00 94.06 95 ALA A N 1
ATOM 737 C CA . ALA A 1 95 ? 0.987 -5.088 -1.181 1.00 94.06 95 ALA A CA 1
ATOM 738 C C . ALA A 1 95 ? 0.974 -5.494 0.305 1.00 94.06 95 ALA A C 1
ATOM 740 O O . ALA A 1 95 ? -0.039 -5.313 0.977 1.00 94.06 95 ALA A O 1
ATOM 741 N N . LEU A 1 96 ? 2.106 -5.976 0.829 1.00 94.88 96 LEU A N 1
ATOM 742 C CA . LEU A 1 96 ? 2.259 -6.293 2.251 1.00 94.88 96 LEU A CA 1
ATOM 743 C C . LEU A 1 96 ? 2.105 -5.044 3.126 1.00 94.88 96 LEU A C 1
ATOM 745 O O . LEU A 1 96 ? 1.281 -5.042 4.031 1.00 94.88 96 LEU A O 1
ATOM 749 N N . GLY A 1 97 ? 2.790 -3.948 2.787 1.00 94.69 97 GLY A N 1
ATOM 750 C CA . GLY A 1 97 ? 2.683 -2.697 3.542 1.00 94.69 97 GLY A CA 1
ATOM 751 C C . GLY A 1 97 ? 1.274 -2.090 3.546 1.00 94.69 97 GLY A C 1
ATOM 752 O O . GLY A 1 97 ? 0.893 -1.436 4.513 1.00 94.69 97 GLY A O 1
ATOM 753 N N . ILE A 1 98 ? 0.472 -2.318 2.497 1.00 95.88 98 ILE A N 1
ATOM 754 C CA . ILE A 1 98 ? -0.945 -1.928 2.491 1.00 95.88 98 ILE A CA 1
ATOM 755 C C . ILE A 1 98 ? -1.756 -2.779 3.472 1.00 95.88 98 ILE A C 1
ATOM 757 O O . ILE A 1 98 ? -2.569 -2.214 4.196 1.00 95.88 98 ILE A O 1
ATOM 761 N N . ASN A 1 99 ? -1.543 -4.097 3.530 1.00 95.38 99 ASN A N 1
ATOM 762 C CA . ASN A 1 99 ? -2.215 -4.936 4.527 1.00 95.38 99 ASN A CA 1
ATOM 763 C C . ASN A 1 99 ? -1.861 -4.492 5.953 1.00 95.38 99 ASN A C 1
ATOM 765 O O . ASN A 1 99 ? -2.773 -4.253 6.741 1.00 95.38 99 ASN A O 1
ATOM 769 N N . ASP A 1 100 ? -0.571 -4.291 6.239 1.00 94.88 100 ASP A N 1
ATOM 770 C CA . ASP A 1 100 ? -0.095 -3.866 7.562 1.00 94.88 100 ASP A CA 1
ATOM 771 C C . ASP A 1 100 ? -0.719 -2.522 7.978 1.00 94.88 100 ASP A C 1
ATOM 773 O O . ASP A 1 100 ? -1.133 -2.332 9.122 1.00 94.88 100 ASP A O 1
ATOM 777 N N . LEU A 1 101 ? -0.845 -1.583 7.034 1.00 94.56 101 LEU A N 1
ATOM 778 C CA . LEU A 1 101 ? -1.509 -0.302 7.274 1.00 94.56 101 LEU A CA 1
ATOM 779 C C . LEU A 1 101 ? -2.988 -0.484 7.632 1.00 94.56 101 LEU A C 1
ATOM 781 O O . LEU A 1 101 ? -3.483 0.189 8.539 1.00 94.56 101 LEU A O 1
ATOM 785 N N . LEU A 1 102 ? -3.701 -1.361 6.921 1.00 95.56 102 LEU A N 1
ATOM 786 C CA . LEU A 1 102 ? -5.114 -1.627 7.195 1.00 95.56 102 LEU A CA 1
ATOM 787 C C . LEU A 1 102 ? -5.305 -2.300 8.560 1.00 95.56 102 LEU A C 1
ATOM 789 O O . LEU A 1 102 ? -6.224 -1.921 9.286 1.00 95.56 102 LEU A O 1
ATOM 793 N N . ASP A 1 103 ? -4.415 -3.220 8.937 1.00 93.50 103 ASP A N 1
ATOM 794 C CA . ASP A 1 103 ? -4.429 -3.881 10.247 1.00 93.50 103 ASP A CA 1
ATOM 795 C C . ASP A 1 103 ? -4.206 -2.874 11.388 1.00 93.50 103 ASP A C 1
ATOM 797 O O . ASP A 1 103 ? -4.971 -2.844 12.357 1.00 93.50 103 ASP A O 1
ATOM 801 N N . GLN A 1 104 ? -3.231 -1.969 11.244 1.00 92.25 104 GLN A N 1
ATOM 802 C CA . GLN A 1 104 ? -3.002 -0.900 12.224 1.00 92.25 104 GLN A CA 1
ATOM 803 C C . GLN A 1 104 ? -4.205 0.042 12.343 1.00 92.25 104 GLN A C 1
ATOM 805 O O . GLN A 1 104 ? -4.551 0.475 13.447 1.00 92.25 104 GLN A O 1
ATOM 810 N N . MET A 1 105 ? -4.867 0.356 11.225 1.00 93.69 105 MET A N 1
ATOM 811 C CA . MET A 1 105 ? -6.057 1.203 11.249 1.00 93.69 105 MET A CA 1
ATOM 812 C C . MET A 1 105 ? -7.232 0.511 11.954 1.00 93.69 105 MET A C 1
ATOM 814 O O . MET A 1 105 ? -7.917 1.142 12.762 1.00 93.69 105 MET A O 1
ATOM 818 N N . GLU A 1 106 ? -7.438 -0.787 11.711 1.00 92.25 106 GLU A N 1
ATOM 819 C CA . GLU A 1 106 ? -8.454 -1.585 12.404 1.00 92.25 106 GLU A CA 1
ATOM 820 C C . GLU A 1 106 ? -8.184 -1.643 13.914 1.00 92.25 106 GLU A C 1
ATOM 822 O O . GLU A 1 106 ? -9.093 -1.414 14.724 1.00 92.25 106 GLU A O 1
ATOM 827 N N . ALA A 1 107 ? -6.930 -1.887 14.305 1.00 90.81 107 ALA A N 1
ATOM 828 C CA . ALA A 1 107 ? -6.518 -1.919 15.703 1.00 90.81 107 ALA A CA 1
ATOM 829 C C . ALA A 1 107 ? -6.774 -0.570 16.397 1.00 90.81 107 ALA A C 1
ATOM 831 O O . ALA A 1 107 ? -7.379 -0.531 17.476 1.00 90.81 107 ALA A O 1
ATOM 832 N N . LEU A 1 108 ? -6.413 0.540 15.743 1.00 91.06 108 LEU A N 1
ATOM 833 C CA . LEU A 1 108 ? -6.683 1.895 16.227 1.00 91.06 108 LEU A CA 1
ATOM 834 C C . LEU A 1 108 ? -8.184 2.154 16.398 1.00 91.06 108 LEU A C 1
ATOM 836 O O . LEU A 1 108 ? -8.611 2.693 17.424 1.00 91.06 108 LEU A O 1
ATOM 840 N N . MET A 1 109 ? -9.005 1.766 15.420 1.00 91.88 109 MET A N 1
ATOM 841 C CA . MET A 1 109 ? -10.458 1.939 15.490 1.00 91.88 109 MET A CA 1
ATOM 842 C C . MET A 1 109 ? -11.072 1.130 16.637 1.00 91.88 109 MET A C 1
ATOM 844 O O . MET A 1 109 ? -11.895 1.657 17.394 1.00 91.88 109 MET A O 1
ATOM 848 N N . ARG A 1 110 ? -10.650 -0.127 16.816 1.00 90.38 110 ARG A N 1
ATOM 849 C CA . ARG A 1 110 ? -11.114 -0.989 17.914 1.00 90.38 110 ARG A CA 1
ATOM 850 C C . ARG A 1 110 ? -10.728 -0.422 19.280 1.00 90.38 110 ARG A C 1
ATOM 852 O O . ARG A 1 110 ? -11.543 -0.421 20.208 1.00 90.38 110 ARG A O 1
ATOM 859 N N . GLU A 1 111 ? -9.508 0.081 19.406 1.00 89.75 111 GLU A N 1
ATOM 860 C CA . GLU A 1 111 ? -9.026 0.699 20.638 1.00 89.75 111 GLU A CA 1
ATOM 861 C C . GLU A 1 111 ? -9.780 1.995 20.957 1.00 89.75 111 GLU A C 1
ATOM 863 O O . GLU A 1 111 ? -10.207 2.211 22.097 1.00 89.75 111 GLU A O 1
ATOM 868 N N . THR A 1 112 ? -10.003 2.828 19.942 1.00 91.12 112 THR A N 1
ATOM 869 C CA . THR A 1 112 ? -10.775 4.069 20.066 1.00 91.12 112 THR A CA 1
ATOM 870 C C . THR A 1 112 ? -12.193 3.767 20.540 1.00 91.12 112 THR A C 1
ATOM 872 O O . THR A 1 112 ? -12.662 4.370 21.506 1.00 91.12 112 THR A O 1
ATOM 875 N N . LYS A 1 113 ? -12.850 2.768 19.937 1.00 92.38 113 LYS A N 1
ATOM 876 C CA . LYS A 1 113 ? -14.180 2.306 20.354 1.00 92.38 113 LYS A CA 1
ATOM 877 C C . LYS A 1 113 ? -14.194 1.872 21.821 1.00 92.38 113 LYS A C 1
ATOM 879 O O . LYS A 1 113 ? -15.010 2.365 22.594 1.00 92.38 113 LYS A O 1
ATOM 884 N N . THR A 1 114 ? -13.256 1.015 22.220 1.00 90.25 114 THR A N 1
ATOM 885 C CA . THR A 1 114 ? -13.161 0.510 23.602 1.00 90.25 114 THR A CA 1
ATOM 886 C C . THR A 1 114 ? -12.912 1.640 24.607 1.00 90.25 114 THR A C 1
ATOM 888 O O . THR A 1 114 ? -13.452 1.629 25.716 1.00 90.25 114 THR A O 1
ATOM 891 N N . SER A 1 115 ? -12.114 2.637 24.217 1.00 89.56 115 SER A N 1
ATOM 892 C CA . SER A 1 115 ? -11.823 3.814 25.040 1.00 89.56 115 SER A CA 1
ATOM 893 C C . SER A 1 115 ? -13.070 4.674 25.249 1.00 89.56 115 SER A C 1
ATOM 895 O O . SER A 1 115 ? -13.357 5.070 26.378 1.00 89.56 115 SER A O 1
ATOM 897 N N . ILE A 1 116 ? -13.849 4.903 24.188 1.00 91.81 116 ILE A N 1
ATOM 898 C CA . ILE A 1 116 ? -15.121 5.637 24.253 1.00 91.81 116 ILE A CA 1
ATOM 899 C C . ILE A 1 116 ? -16.137 4.882 25.122 1.00 91.81 116 ILE A C 1
ATOM 901 O O . ILE A 1 116 ? -16.759 5.478 26.002 1.00 91.81 116 ILE A O 1
ATOM 905 N N . GLU A 1 117 ? -16.274 3.569 24.931 1.00 92.50 117 GLU A N 1
ATOM 906 C CA . GLU A 1 117 ? -17.184 2.732 25.722 1.00 92.50 117 GLU A CA 1
ATOM 907 C C . GLU A 1 117 ? -16.803 2.730 27.210 1.00 92.50 117 GLU A C 1
ATOM 909 O O . GLU A 1 117 ? -17.662 2.917 28.072 1.00 92.50 117 GLU A O 1
ATOM 914 N N . SER A 1 118 ? -15.514 2.602 27.531 1.00 90.44 118 SER A N 1
ATOM 915 C CA . SER A 1 118 ? -15.029 2.629 28.918 1.00 90.44 118 SER A CA 1
ATOM 916 C C . SER A 1 118 ? -15.265 3.987 29.582 1.00 90.44 118 SER A C 1
ATOM 918 O O . SER A 1 118 ? -15.766 4.040 30.708 1.00 90.44 118 SER A O 1
ATOM 920 N N . ALA A 1 119 ? -14.994 5.081 28.863 1.00 90.75 119 ALA A N 1
ATOM 921 C CA . ALA A 1 119 ? -15.261 6.435 29.336 1.00 90.75 119 ALA A CA 1
ATOM 922 C C . ALA A 1 119 ? -16.761 6.668 29.579 1.00 90.75 119 ALA A C 1
ATOM 924 O O . ALA A 1 119 ? -17.131 7.253 30.596 1.00 90.75 119 ALA A O 1
ATOM 925 N N . SER A 1 120 ? -17.632 6.142 28.707 1.00 92.56 120 SER A N 1
ATOM 926 C CA . SER A 1 120 ? -19.091 6.221 28.885 1.00 92.56 120 SER A CA 1
ATOM 927 C C . SER A 1 120 ? -19.585 5.498 30.146 1.00 92.56 120 SER A C 1
ATOM 929 O O . SER A 1 120 ? -20.600 5.879 30.722 1.00 92.56 120 SER A O 1
ATOM 931 N N . GLN A 1 121 ? -18.835 4.497 30.620 1.00 93.69 121 GLN A N 1
ATOM 932 C CA . GLN A 1 121 ? -19.090 3.765 31.865 1.00 93.69 121 GLN A CA 1
ATOM 933 C C . GLN A 1 121 ? -18.411 4.406 33.092 1.00 93.69 121 GLN A C 1
ATOM 935 O O . GLN A 1 121 ? -18.386 3.801 34.164 1.00 93.69 121 GLN A O 1
ATOM 940 N N . GLY A 1 122 ? -17.816 5.596 32.949 1.00 91.19 122 GLY A N 1
ATOM 941 C CA . GLY A 1 122 ? -17.108 6.297 34.024 1.00 91.19 122 GLY A CA 1
ATOM 942 C C . GLY A 1 122 ? -15.722 5.730 34.357 1.00 91.19 122 GLY A C 1
ATOM 943 O O . GLY A 1 122 ? -15.122 6.135 35.352 1.00 91.19 122 GLY A O 1
ATOM 944 N N . LYS A 1 123 ? -15.186 4.806 33.546 1.00 89.50 123 LYS A N 1
ATOM 945 C CA . LYS A 1 123 ? -13.824 4.278 33.712 1.00 89.50 123 LYS A CA 1
ATOM 946 C C . LYS A 1 123 ? -12.842 5.210 33.005 1.00 89.50 123 LYS A C 1
ATOM 948 O O . LYS A 1 123 ? -12.869 5.334 31.785 1.00 89.50 123 LYS A O 1
ATOM 953 N N . THR A 1 124 ? -11.966 5.853 33.771 1.00 83.12 124 THR A N 1
ATOM 954 C CA . THR A 1 124 ? -11.011 6.860 33.270 1.00 83.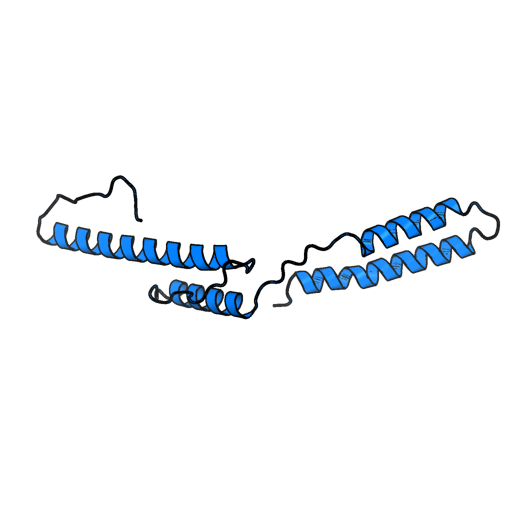12 124 THR A CA 1
ATOM 955 C C . THR A 1 124 ? -9.596 6.325 33.042 1.00 83.12 124 THR A C 1
ATOM 957 O O . THR A 1 124 ? -8.708 7.084 32.664 1.00 83.12 124 THR A O 1
ATOM 960 N N . TYR A 1 125 ? -9.365 5.028 33.257 1.00 80.88 125 TYR A N 1
ATOM 961 C CA . TYR A 1 125 ? -8.074 4.383 33.026 1.00 80.88 125 TYR A CA 1
ATOM 962 C C . TYR A 1 125 ? -8.093 3.559 31.736 1.00 80.88 125 TYR A C 1
ATOM 964 O O . TYR A 1 125 ? -9.105 2.954 31.379 1.00 80.88 125 TYR A O 1
ATOM 972 N N . ARG A 1 126 ? -6.946 3.503 31.056 1.00 73.50 126 ARG A N 1
ATOM 973 C CA . ARG A 1 126 ? -6.720 2.669 29.873 1.00 73.50 126 ARG A CA 1
ATOM 974 C C . ARG A 1 126 ? -5.357 2.003 29.978 1.00 73.50 126 ARG A C 1
ATOM 976 O O . ARG A 1 126 ? -4.390 2.651 30.369 1.00 73.50 126 ARG A O 1
ATOM 983 N N . ASN A 1 127 ? -5.276 0.735 29.586 1.00 75.38 127 ASN A N 1
ATOM 984 C CA . ASN A 1 127 ? -3.988 0.100 29.336 1.00 75.38 127 ASN A CA 1
ATOM 985 C C . ASN A 1 127 ? -3.475 0.556 27.963 1.00 75.38 127 ASN A C 1
ATOM 987 O O . ASN A 1 127 ? -4.139 0.302 26.957 1.00 75.38 127 ASN A O 1
ATOM 991 N N . ILE A 1 128 ? -2.348 1.267 27.934 1.00 75.25 128 ILE A N 1
ATOM 992 C CA . ILE A 1 128 ? -1.713 1.748 26.701 1.00 75.25 128 ILE A CA 1
ATOM 993 C C . ILE A 1 128 ? -0.576 0.794 26.346 1.00 75.25 128 ILE A C 1
ATOM 995 O O . ILE A 1 128 ? 0.249 0.464 27.197 1.00 75.25 128 ILE A O 1
ATOM 999 N N . PHE A 1 129 ? -0.514 0.364 25.087 1.00 73.44 129 PHE A N 1
ATOM 1000 C CA . PHE A 1 129 ? 0.651 -0.347 24.578 1.00 73.44 129 PHE A CA 1
ATOM 1001 C C . PHE A 1 129 ? 1.780 0.655 24.331 1.00 73.44 129 PHE A C 1
ATOM 1003 O O . PHE A 1 129 ? 1.709 1.479 23.423 1.00 73.44 129 PHE A O 1
ATOM 1010 N N . ASN A 1 130 ? 2.837 0.582 25.138 1.00 78.06 130 ASN A N 1
ATOM 1011 C CA . ASN A 1 130 ? 3.983 1.495 25.035 1.00 78.06 130 ASN A CA 1
ATOM 1012 C C . ASN A 1 130 ? 4.819 1.285 23.759 1.00 78.06 130 ASN A C 1
ATOM 1014 O O . ASN A 1 130 ? 5.661 2.112 23.429 1.00 78.06 130 ASN A O 1
ATOM 1018 N N . GLU A 1 131 ? 4.601 0.174 23.059 1.00 78.75 131 GLU A N 1
ATOM 1019 C CA . GLU A 1 131 ? 5.332 -0.246 21.862 1.00 78.75 131 GLU A CA 1
ATOM 1020 C C . GLU A 1 131 ? 4.610 0.092 20.541 1.00 78.75 131 GLU A C 1
ATOM 1022 O O . GLU A 1 131 ? 5.125 -0.217 19.470 1.00 78.75 131 GLU A O 1
ATOM 1027 N N . GLY A 1 132 ? 3.463 0.782 20.603 1.00 70.12 132 GLY A N 1
ATOM 1028 C CA . GLY A 1 132 ? 2.648 1.134 19.434 1.00 70.12 132 GLY A CA 1
ATOM 1029 C C . GLY A 1 132 ? 1.672 0.030 19.009 1.00 70.12 132 GLY A C 1
ATOM 1030 O O . GLY A 1 132 ? 1.554 -1.001 19.672 1.00 70.12 132 GLY A O 1
ATOM 1031 N N . PHE A 1 133 ? 0.939 0.269 17.915 1.00 66.44 133 PHE A N 1
ATOM 1032 C CA . PHE A 1 133 ? 0.094 -0.750 17.287 1.00 66.44 133 PHE A CA 1
ATOM 1033 C C . PHE A 1 133 ? 0.990 -1.714 16.506 1.00 66.44 133 PHE A C 1
ATOM 1035 O O . PHE A 1 133 ? 1.743 -1.281 15.636 1.00 66.44 133 PHE A O 1
ATOM 1042 N N . ARG A 1 134 ? 0.942 -2.993 16.882 1.00 59.38 134 ARG A N 1
ATOM 1043 C CA . ARG A 1 134 ? 1.581 -4.090 16.153 1.00 59.38 134 ARG A CA 1
ATOM 1044 C C . ARG A 1 134 ? 0.664 -4.578 15.051 1.00 59.38 134 ARG A C 1
ATOM 1046 O O . ARG A 1 134 ? -0.534 -4.754 15.366 1.00 59.38 134 ARG A O 1
#